Protein AF-A0AAV5U7B1-F1 (afdb_monomer_lite)

Radius of gyration: 26.61 Å; chains: 1; bounding box: 43×53×84 Å

Secondary structure (DSSP, 8-state):
---HHHHHHHHHHHHHHHHHHTT-S--THHHHHHHHHHHHHHTTSS-HHHHHHHHT--HHHHHHHHHHHHHHHH-TTS----S----------PPPHHHHHHHHHHHHHHHHHHHHHTSSSS--------

Structure (mmCIF, N/CA/C/O backbone):
data_AF-A0AAV5U7B1-F1
#
_entry.id   AF-A0AAV5U7B1-F1
#
loop_
_atom_site.group_PDB
_atom_site.id
_atom_site.type_symbol
_atom_site.label_atom_id
_atom_site.label_alt_id
_atom_site.label_comp_id
_atom_site.label_asym_id
_atom_site.label_entity_id
_atom_site.label_seq_id
_atom_site.pdbx_PDB_ins_code
_atom_site.Cartn_x
_atom_site.Cartn_y
_atom_site.Cartn_z
_atom_site.occupancy
_atom_site.B_iso_or_equiv
_atom_site.auth_seq_id
_atom_site.auth_comp_id
_atom_site.auth_asym_id
_atom_site.auth_atom_id
_atom_site.pdbx_PDB_model_num
ATOM 1 N N . PRO A 1 1 ? -12.860 11.004 22.518 1.00 50.75 1 PRO A N 1
ATOM 2 C CA . PRO A 1 1 ? -11.472 10.733 22.967 1.00 50.75 1 PRO A CA 1
ATOM 3 C C . PRO A 1 1 ? -10.913 9.579 22.128 1.00 50.75 1 PRO A C 1
ATOM 5 O O . PRO A 1 1 ? -11.577 8.558 22.019 1.00 50.75 1 PRO A O 1
ATOM 8 N N . VAL A 1 2 ? -9.797 9.794 21.428 1.00 53.78 2 VAL A N 1
ATOM 9 C CA . VAL A 1 2 ? -9.129 8.745 20.639 1.00 53.78 2 VAL A CA 1
ATOM 10 C C . VAL A 1 2 ? -8.119 8.082 21.562 1.00 53.78 2 VAL A C 1
ATOM 12 O O . VAL A 1 2 ? -7.326 8.790 22.183 1.00 53.78 2 VAL A O 1
ATOM 15 N N . ASP A 1 3 ? -8.164 6.759 21.685 1.00 58.12 3 ASP A N 1
ATOM 16 C CA . ASP A 1 3 ? -7.232 6.026 22.531 1.00 58.12 3 ASP A CA 1
ATOM 17 C C . ASP A 1 3 ? -5.771 6.301 22.110 1.00 58.12 3 ASP A C 1
ATOM 19 O O . ASP A 1 3 ? -5.447 6.362 20.915 1.00 58.12 3 ASP A O 1
ATOM 23 N N . PRO A 1 4 ? -4.842 6.479 23.065 1.00 62.44 4 PRO A N 1
ATOM 24 C CA . PRO A 1 4 ? -3.436 6.753 22.756 1.00 62.44 4 PRO A CA 1
ATOM 25 C C . PRO A 1 4 ? -2.788 5.615 21.946 1.00 62.44 4 PRO A C 1
ATOM 27 O O . PRO A 1 4 ? -1.918 5.864 21.109 1.00 62.44 4 PRO A O 1
ATOM 30 N N . LEU A 1 5 ? -3.278 4.382 22.119 1.00 62.00 5 LEU A N 1
ATOM 31 C CA . LEU A 1 5 ? -2.858 3.203 21.359 1.00 62.00 5 LEU A CA 1
ATOM 32 C C . LEU A 1 5 ? -3.237 3.297 19.869 1.00 62.00 5 LEU A C 1
ATOM 34 O O . LEU A 1 5 ? -2.466 2.889 18.998 1.00 62.00 5 LEU A O 1
ATOM 38 N N . ASP A 1 6 ? -4.397 3.877 19.561 1.00 69.44 6 ASP A N 1
ATOM 39 C CA . ASP A 1 6 ? -4.841 4.123 18.188 1.00 69.44 6 ASP A CA 1
ATOM 40 C C . ASP A 1 6 ? -4.019 5.223 17.521 1.00 69.44 6 ASP A C 1
ATOM 42 O O . ASP A 1 6 ? -3.681 5.129 16.341 1.00 69.44 6 ASP A O 1
ATOM 46 N N . THR A 1 7 ? -3.609 6.231 18.288 1.00 75.31 7 THR A N 1
ATOM 47 C CA . THR A 1 7 ? -2.796 7.340 17.773 1.00 75.31 7 THR A CA 1
ATOM 48 C C . THR A 1 7 ? -1.416 6.854 17.317 1.00 75.31 7 THR A C 1
ATOM 50 O O . THR A 1 7 ? -0.964 7.209 16.226 1.00 75.31 7 THR A O 1
ATOM 53 N N . GLN A 1 8 ? -0.778 5.971 18.094 1.00 79.56 8 GLN A N 1
ATOM 54 C CA . GLN A 1 8 ? 0.507 5.371 17.729 1.00 79.56 8 GLN A CA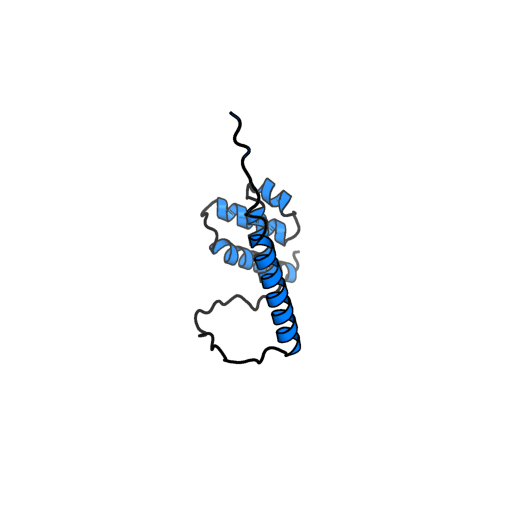 1
ATOM 55 C C . GLN A 1 8 ? 0.386 4.461 16.497 1.00 79.56 8 GLN A C 1
ATOM 57 O O . GLN A 1 8 ? 1.188 4.572 15.571 1.00 79.56 8 GLN A O 1
ATOM 62 N N . LYS A 1 9 ? -0.660 3.624 16.429 1.00 79.25 9 LYS A N 1
ATOM 63 C CA . LYS A 1 9 ? -0.926 2.767 15.259 1.00 79.25 9 LYS A CA 1
ATOM 64 C C . LYS A 1 9 ? -1.162 3.579 13.987 1.00 79.25 9 LYS A C 1
ATOM 66 O O . LYS A 1 9 ? -0.602 3.257 12.940 1.00 79.25 9 LYS A O 1
ATOM 71 N N . ILE A 1 10 ? -1.959 4.646 14.065 1.00 82.19 10 ILE A N 1
ATOM 72 C CA . ILE A 1 10 ? -2.222 5.545 12.931 1.00 82.19 10 ILE A CA 1
ATOM 73 C C . ILE A 1 10 ? -0.920 6.175 12.431 1.00 82.19 10 ILE A C 1
ATOM 75 O O . ILE A 1 10 ? -0.717 6.280 11.218 1.00 82.19 10 ILE A O 1
ATOM 79 N N . GLN A 1 11 ? -0.034 6.566 13.348 1.00 84.69 11 GLN A N 1
ATOM 80 C CA . GLN A 1 11 ? 1.257 7.138 12.992 1.00 84.69 11 GLN A CA 1
ATOM 81 C C . GLN A 1 11 ? 2.155 6.105 12.297 1.00 84.69 11 GLN A C 1
ATOM 83 O O . GLN A 1 11 ? 2.613 6.361 11.185 1.00 84.69 11 GLN A O 1
ATOM 88 N N . SER A 1 12 ? 2.285 4.893 12.848 1.00 85.56 12 SER A N 1
ATOM 89 C CA . SER A 1 12 ? 3.051 3.808 12.215 1.00 85.56 12 SER A CA 1
ATOM 90 C C . SER A 1 12 ? 2.548 3.463 10.810 1.00 85.56 12 SER A C 1
ATOM 92 O O . SER A 1 12 ? 3.350 3.244 9.902 1.00 85.56 12 SER A O 1
ATOM 94 N N . ILE A 1 13 ? 1.227 3.466 10.592 1.00 86.31 13 ILE A N 1
ATOM 95 C CA . ILE A 1 13 ? 0.630 3.262 9.262 1.00 86.31 13 ILE A CA 1
ATOM 96 C C . ILE A 1 13 ? 1.054 4.376 8.297 1.00 86.31 13 ILE A C 1
ATOM 98 O O . ILE A 1 13 ? 1.425 4.094 7.157 1.00 86.31 13 ILE A O 1
ATOM 102 N N . ARG A 1 14 ? 1.019 5.642 8.730 1.00 86.81 14 ARG A N 1
ATOM 103 C CA . ARG A 1 14 ? 1.439 6.778 7.893 1.00 86.81 14 ARG A CA 1
ATOM 104 C C . ARG A 1 14 ? 2.916 6.699 7.524 1.00 86.81 14 ARG A C 1
ATOM 106 O O . ARG A 1 14 ? 3.249 6.914 6.358 1.00 86.81 14 ARG A O 1
ATOM 113 N N . ASP A 1 15 ? 3.772 6.355 8.477 1.00 87.81 15 ASP A N 1
ATOM 114 C CA . ASP A 1 15 ? 5.210 6.215 8.246 1.00 87.81 15 ASP A CA 1
ATOM 115 C C . ASP A 1 15 ? 5.521 5.055 7.291 1.00 87.81 15 ASP A C 1
ATOM 117 O O . ASP A 1 15 ? 6.266 5.232 6.323 1.00 87.81 15 ASP A O 1
ATOM 121 N N . ALA A 1 16 ? 4.858 3.908 7.464 1.00 86.88 16 ALA A N 1
ATOM 122 C CA . ALA A 1 16 ? 4.968 2.770 6.552 1.00 86.88 16 ALA A CA 1
ATOM 123 C C . ALA A 1 16 ? 4.562 3.142 5.115 1.00 86.88 16 ALA A C 1
ATOM 125 O O . ALA A 1 16 ? 5.268 2.843 4.149 1.00 86.88 16 ALA A O 1
ATOM 126 N N . ILE A 1 17 ? 3.434 3.840 4.959 1.00 89.12 17 ILE A N 1
ATOM 127 C CA . ILE A 1 17 ? 2.947 4.292 3.651 1.00 89.12 17 ILE A CA 1
ATOM 128 C C . ILE A 1 17 ? 3.930 5.279 3.018 1.00 89.12 17 ILE A C 1
ATOM 130 O O . ILE A 1 17 ? 4.240 5.153 1.831 1.00 89.12 17 ILE A O 1
ATOM 134 N N . ASN A 1 18 ? 4.445 6.246 3.780 1.00 88.44 18 ASN A N 1
ATOM 135 C CA . ASN A 1 18 ? 5.430 7.205 3.280 1.00 88.44 18 ASN A CA 1
ATOM 136 C C . ASN A 1 18 ? 6.704 6.506 2.798 1.00 88.44 18 ASN A C 1
ATOM 138 O O . ASN A 1 18 ? 7.141 6.767 1.678 1.00 88.44 18 ASN A O 1
ATOM 142 N N . SER A 1 19 ? 7.241 5.574 3.586 1.00 85.62 19 SER A N 1
ATOM 143 C CA . SER A 1 19 ? 8.447 4.816 3.238 1.00 85.62 19 SER A CA 1
ATOM 144 C C . SER A 1 19 ? 8.276 4.014 1.942 1.00 85.62 19 SER A C 1
ATOM 146 O O . SER A 1 19 ? 9.111 4.064 1.041 1.00 85.62 19 SER A O 1
ATOM 148 N N . ILE A 1 20 ? 7.140 3.335 1.770 1.00 85.44 20 ILE A N 1
ATOM 149 C CA . ILE A 1 20 ? 6.919 2.457 0.609 1.00 85.44 20 ILE A CA 1
ATOM 150 C C . ILE A 1 20 ? 6.563 3.262 -0.650 1.00 85.44 20 ILE A C 1
ATOM 152 O O . ILE A 1 20 ? 6.951 2.896 -1.763 1.00 85.44 20 ILE A O 1
ATOM 156 N N . THR A 1 21 ? 5.856 4.383 -0.499 1.00 85.31 21 THR A N 1
ATOM 157 C CA . THR A 1 21 ? 5.477 5.239 -1.636 1.00 85.31 21 THR A CA 1
ATOM 158 C C . THR A 1 21 ? 6.611 6.134 -2.140 1.00 85.31 21 THR A C 1
ATOM 160 O O . THR A 1 21 ? 6.500 6.653 -3.251 1.00 85.31 21 THR A O 1
ATOM 163 N N . MET A 1 22 ? 7.724 6.263 -1.404 1.00 81.00 22 MET A N 1
ATOM 164 C CA . MET A 1 22 ? 8.950 6.926 -1.882 1.00 81.00 22 MET A CA 1
ATOM 165 C C . MET A 1 22 ? 9.495 6.285 -3.164 1.00 81.00 22 MET A C 1
ATOM 167 O O . MET A 1 22 ? 9.942 6.987 -4.063 1.00 81.00 22 MET A O 1
ATOM 171 N N . SER A 1 23 ? 9.385 4.960 -3.300 1.00 75.19 23 SER A N 1
ATOM 172 C CA . SER A 1 23 ? 9.834 4.228 -4.494 1.00 75.19 23 SER A CA 1
ATOM 173 C C . SER A 1 23 ? 8.824 4.245 -5.652 1.00 75.19 23 SER A C 1
ATOM 175 O O . SER A 1 23 ? 8.986 3.502 -6.620 1.00 75.19 23 SER A O 1
ATOM 177 N N . TYR A 1 24 ? 7.731 5.009 -5.554 1.00 79.00 24 TYR A N 1
ATOM 178 C CA . TYR A 1 24 ? 6.726 5.067 -6.613 1.00 79.00 24 TYR A CA 1
ATOM 179 C C . TYR A 1 24 ? 7.172 6.000 -7.742 1.00 79.00 24 TYR A C 1
ATOM 181 O O . TYR A 1 24 ? 7.488 7.167 -7.504 1.00 79.00 24 TYR A O 1
ATOM 189 N N . LYS A 1 25 ? 7.134 5.481 -8.977 1.00 76.94 25 LYS A N 1
ATOM 190 C CA . LYS A 1 25 ? 7.598 6.156 -10.203 1.00 76.94 25 LYS A CA 1
ATOM 191 C C . LYS A 1 25 ? 6.874 7.476 -10.496 1.00 76.94 25 LYS A C 1
ATOM 193 O O . LYS A 1 25 ? 7.417 8.324 -11.191 1.00 76.94 25 LYS A O 1
ATOM 198 N N . HIS A 1 26 ? 5.645 7.644 -10.008 1.00 76.56 26 HIS A N 1
ATOM 199 C CA . HIS A 1 26 ? 4.881 8.872 -10.212 1.00 76.56 26 HIS A CA 1
ATOM 200 C C . HIS A 1 26 ? 5.021 9.813 -9.016 1.00 76.56 26 HIS A C 1
ATOM 202 O O . HIS A 1 26 ? 4.932 9.384 -7.863 1.00 76.56 26 HIS A O 1
ATOM 208 N N . GLU A 1 27 ? 5.192 11.100 -9.307 1.00 80.12 27 GLU A N 1
ATOM 209 C CA . GLU A 1 27 ? 5.338 12.167 -8.318 1.00 80.12 27 GLU A CA 1
ATOM 210 C C . GLU A 1 27 ? 4.067 13.023 -8.202 1.00 80.12 27 GLU A C 1
ATOM 212 O O . GLU A 1 27 ? 3.122 12.895 -8.989 1.00 80.12 27 GLU A O 1
ATOM 217 N N . GLY A 1 28 ? 4.013 13.867 -7.170 1.00 83.56 28 GLY A N 1
ATOM 218 C CA . GLY A 1 28 ? 2.910 14.801 -6.940 1.00 83.56 28 GLY A CA 1
ATOM 219 C C . GLY A 1 28 ? 1.573 14.115 -6.639 1.00 83.56 28 GLY A C 1
ATOM 220 O O . GLY A 1 28 ? 1.477 13.246 -5.769 1.00 83.56 28 GLY A O 1
ATOM 221 N N . GLN A 1 29 ? 0.522 14.510 -7.366 1.00 85.31 29 GLN A N 1
ATOM 222 C CA . GLN A 1 29 ? -0.862 14.116 -7.066 1.00 85.31 29 GLN A CA 1
ATOM 223 C C . GLN A 1 29 ? -1.110 12.604 -7.153 1.00 85.31 29 GLN A C 1
ATOM 225 O O . GLN A 1 29 ? -1.856 12.061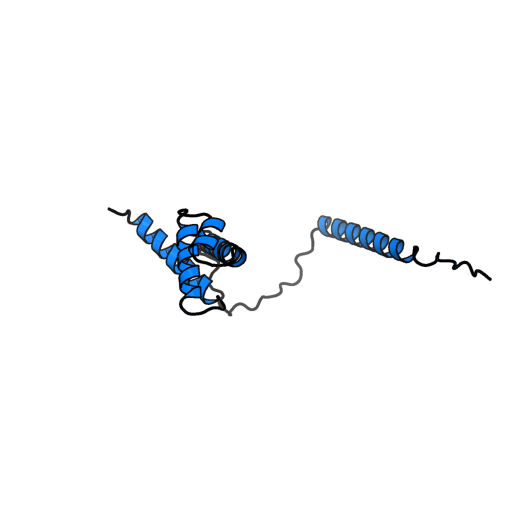 -6.342 1.00 85.31 29 GLN A O 1
ATOM 230 N N . LYS A 1 30 ? -0.460 11.896 -8.087 1.00 85.75 30 LYS A N 1
ATOM 231 C CA . LYS A 1 30 ? -0.630 10.438 -8.232 1.00 85.75 30 LYS A CA 1
ATOM 232 C C . LYS A 1 30 ? -0.038 9.669 -7.050 1.00 85.75 30 LYS A C 1
ATOM 234 O O . LYS A 1 30 ? -0.603 8.662 -6.625 1.00 85.75 30 LYS A O 1
ATOM 239 N N . ARG A 1 31 ? 1.084 10.146 -6.495 1.00 86.94 31 ARG A N 1
ATOM 240 C CA . ARG A 1 31 ? 1.678 9.577 -5.275 1.00 86.94 31 ARG A CA 1
ATOM 241 C C . ARG A 1 31 ? 0.763 9.813 -4.081 1.00 86.94 31 ARG A C 1
ATOM 243 O O . ARG A 1 31 ? 0.523 8.897 -3.305 1.00 86.94 31 ARG A O 1
ATOM 250 N N . GLU A 1 32 ? 0.211 11.016 -3.973 1.00 88.75 32 GLU A N 1
ATOM 251 C CA . GLU A 1 32 ? -0.710 11.384 -2.898 1.00 88.75 32 GLU A CA 1
ATOM 252 C C . GLU A 1 32 ? -2.013 10.565 -2.937 1.00 88.75 32 GLU A C 1
ATOM 254 O O . GLU A 1 32 ? -2.472 10.062 -1.912 1.00 88.75 32 GLU A O 1
ATOM 259 N N . GLN A 1 33 ? -2.575 10.334 -4.127 1.00 90.38 33 GLN A N 1
ATOM 260 C CA . GLN A 1 33 ? -3.733 9.452 -4.316 1.00 90.38 33 GLN A CA 1
ATOM 261 C C . GLN A 1 33 ? -3.434 8.009 -3.891 1.00 90.38 33 GLN A C 1
ATOM 263 O O . GLN A 1 33 ? -4.246 7.397 -3.197 1.00 90.38 33 GLN A O 1
ATOM 268 N N . LEU A 1 34 ? -2.250 7.486 -4.230 1.00 89.06 34 LEU A N 1
ATOM 269 C CA . LEU A 1 34 ? -1.809 6.167 -3.775 1.00 89.06 34 LEU A CA 1
ATOM 270 C C . LEU A 1 34 ? -1.680 6.114 -2.245 1.00 89.06 34 LEU A C 1
ATOM 272 O O . LEU A 1 34 ? -2.178 5.171 -1.635 1.00 89.06 34 LEU A O 1
ATOM 276 N N . LYS A 1 35 ? -1.088 7.132 -1.603 1.00 91.31 35 LYS A N 1
ATOM 277 C CA . LYS A 1 35 ? -0.998 7.201 -0.133 1.00 91.31 35 LYS A CA 1
ATOM 278 C C . LYS A 1 35 ? -2.377 7.147 0.523 1.00 91.31 35 LYS A C 1
ATOM 280 O O . LYS A 1 35 ? -2.578 6.391 1.470 1.00 91.31 35 LYS A O 1
ATOM 285 N N . ARG A 1 36 ? -3.344 7.905 -0.003 1.00 90.00 36 ARG A N 1
ATOM 286 C CA . ARG A 1 36 ? -4.728 7.923 0.501 1.00 90.00 36 ARG A CA 1
ATOM 287 C C . ARG A 1 36 ? -5.440 6.586 0.291 1.00 90.00 36 ARG A C 1
ATOM 289 O O . ARG A 1 36 ? -6.134 6.129 1.199 1.00 90.00 36 ARG A O 1
ATOM 296 N N . ALA A 1 37 ? -5.227 5.943 -0.857 1.00 91.25 37 ALA A N 1
ATOM 297 C CA . ALA A 1 37 ? -5.750 4.611 -1.148 1.00 91.25 37 ALA A CA 1
ATOM 298 C C . ALA A 1 37 ? -5.205 3.558 -0.173 1.00 91.25 37 ALA A C 1
ATOM 300 O O . ALA A 1 37 ? -5.975 2.794 0.406 1.00 91.25 37 ALA A O 1
ATOM 301 N N . LEU A 1 38 ? -3.889 3.562 0.057 1.00 90.00 38 LEU A N 1
ATOM 302 C CA . LEU A 1 38 ? -3.223 2.649 0.987 1.00 90.00 38 LEU A CA 1
ATOM 303 C C . LEU A 1 38 ? -3.657 2.891 2.428 1.00 90.00 38 LEU A C 1
ATOM 305 O O . LEU A 1 38 ? -3.944 1.937 3.139 1.00 90.00 38 LEU A O 1
ATOM 309 N N . TYR A 1 39 ? -3.780 4.153 2.843 1.00 90.44 39 TYR A N 1
ATOM 310 C CA . TYR A 1 39 ? -4.255 4.495 4.180 1.00 90.44 39 TYR A CA 1
ATOM 311 C C . TYR A 1 39 ? -5.647 3.922 4.425 1.00 90.44 39 TYR A C 1
ATOM 313 O O . TYR A 1 39 ? -5.867 3.243 5.422 1.00 90.44 39 TYR A O 1
ATOM 321 N N . ALA A 1 40 ? -6.568 4.135 3.483 1.00 86.69 40 ALA A N 1
ATOM 322 C CA . ALA A 1 40 ? -7.937 3.656 3.592 1.00 86.69 40 ALA A CA 1
ATOM 323 C C . ALA A 1 40 ? -8.053 2.119 3.545 1.00 86.69 40 ALA A C 1
ATOM 325 O O . ALA A 1 40 ? -8.941 1.556 4.188 1.00 86.69 40 ALA A O 1
ATOM 326 N N . PHE A 1 41 ? -7.143 1.455 2.831 1.00 88.62 41 PHE A N 1
ATOM 327 C CA . PHE A 1 41 ? -7.008 0.001 2.828 1.00 88.62 41 PHE A CA 1
ATOM 328 C C . PHE A 1 41 ? -6.459 -0.540 4.158 1.00 88.62 41 PHE A C 1
ATOM 330 O O . PHE A 1 41 ? -7.047 -1.449 4.738 1.00 88.62 41 PHE A O 1
ATOM 337 N N . CYS A 1 42 ? -5.375 0.038 4.682 1.00 85.12 42 CYS A N 1
ATOM 338 C CA . CYS A 1 42 ? -4.715 -0.425 5.907 1.00 85.12 42 CYS A CA 1
ATOM 339 C C . CYS A 1 42 ? -5.583 -0.264 7.159 1.00 85.12 42 CYS A C 1
ATOM 341 O O . CYS A 1 42 ? -5.543 -1.119 8.036 1.00 85.12 42 CYS A O 1
ATOM 343 N N . ILE A 1 43 ? -6.404 0.786 7.225 1.00 84.62 43 ILE A N 1
ATOM 344 C CA . ILE A 1 43 ? -7.381 0.972 8.311 1.00 84.62 43 ILE A CA 1
ATOM 345 C C . ILE A 1 43 ? -8.668 0.150 8.112 1.00 84.62 43 ILE A C 1
ATOM 347 O O . ILE A 1 43 ? -9.619 0.314 8.868 1.00 84.62 43 ILE A O 1
ATOM 351 N N . GLY A 1 44 ? -8.749 -0.672 7.059 1.00 84.06 44 GLY A N 1
ATOM 352 C CA . GLY A 1 44 ? -9.898 -1.536 6.782 1.00 84.06 44 GLY A CA 1
ATOM 353 C C . GLY A 1 44 ? -11.167 -0.814 6.316 1.00 84.06 44 GLY A C 1
ATOM 354 O O . GLY A 1 44 ? -12.211 -1.448 6.202 1.00 84.06 44 GLY A O 1
ATOM 355 N N . LYS A 1 45 ? -11.111 0.492 6.010 1.00 84.00 45 LYS A N 1
ATOM 356 C CA . LYS A 1 45 ? -12.285 1.256 5.539 1.00 84.00 45 LYS A CA 1
ATOM 357 C C . LYS A 1 45 ? -12.730 0.862 4.132 1.00 84.00 45 LYS A C 1
ATOM 359 O O . LYS A 1 45 ? -13.876 1.111 3.770 1.00 84.00 45 LYS A O 1
ATOM 364 N N . MET A 1 46 ? -11.827 0.328 3.314 1.00 87.69 46 MET A N 1
ATOM 365 C CA . MET A 1 46 ? -12.132 -0.102 1.951 1.00 87.69 46 MET A CA 1
ATOM 366 C C . MET A 1 46 ? -11.214 -1.231 1.493 1.00 87.69 46 MET A C 1
ATOM 368 O O . MET A 1 46 ? -10.052 -1.320 1.878 1.00 87.69 46 MET A O 1
ATOM 372 N N . AS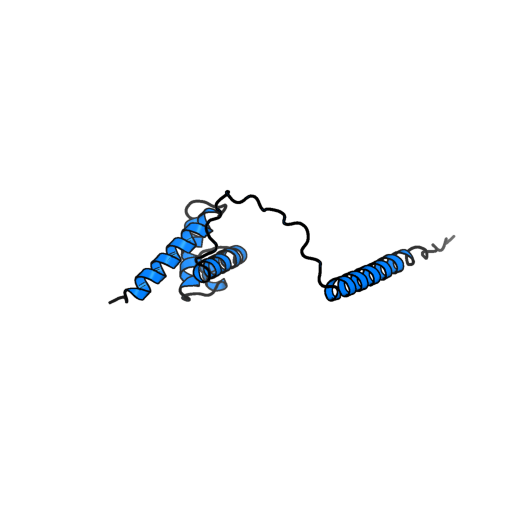N A 1 47 ? -11.745 -2.089 0.634 1.00 90.19 47 ASN A N 1
ATOM 373 C CA . ASN A 1 47 ? -11.017 -3.148 -0.054 1.00 90.19 47 ASN A CA 1
ATOM 374 C C . ASN A 1 47 ? -10.241 -2.595 -1.268 1.00 90.19 47 ASN A C 1
ATOM 376 O O . ASN A 1 47 ? -10.506 -1.492 -1.747 1.00 90.19 47 ASN A O 1
ATOM 380 N N . ILE A 1 48 ? -9.267 -3.369 -1.764 1.00 88.94 48 ILE A N 1
ATOM 381 C CA . ILE A 1 48 ? -8.340 -2.965 -2.844 1.00 88.94 48 ILE A CA 1
ATOM 382 C C . ILE A 1 48 ? -9.101 -2.448 -4.072 1.00 88.94 48 ILE A C 1
ATOM 384 O O . ILE A 1 48 ? -8.754 -1.396 -4.606 1.00 88.94 48 ILE A O 1
ATOM 388 N N . TYR A 1 49 ? -10.169 -3.146 -4.463 1.00 90.56 49 TYR A N 1
ATOM 389 C CA . TYR A 1 49 ? -11.014 -2.770 -5.594 1.00 90.56 49 TYR A CA 1
ATOM 390 C C . TYR A 1 49 ? -11.686 -1.408 -5.395 1.00 90.56 49 TYR A C 1
ATOM 392 O O . TYR A 1 49 ? -11.573 -0.521 -6.244 1.00 90.56 49 TYR A O 1
ATOM 400 N N . ALA A 1 50 ? -12.331 -1.191 -4.244 1.00 89.69 50 ALA A N 1
ATOM 401 C CA . ALA A 1 50 ? -12.974 0.085 -3.946 1.00 89.69 50 ALA A CA 1
ATOM 402 C C . ALA A 1 50 ? -11.954 1.230 -3.848 1.00 89.69 50 ALA A C 1
ATOM 404 O O . ALA A 1 50 ? -12.215 2.324 -4.347 1.00 89.69 50 ALA A O 1
ATOM 405 N N . ALA A 1 51 ? -10.773 0.980 -3.273 1.00 89.25 51 ALA A N 1
ATOM 406 C CA . ALA A 1 51 ? -9.688 1.957 -3.214 1.00 89.25 51 ALA A CA 1
ATOM 407 C C . ALA A 1 51 ? -9.163 2.312 -4.616 1.00 89.25 51 ALA A C 1
ATOM 409 O O . ALA A 1 51 ? -9.013 3.488 -4.944 1.00 89.25 51 ALA A O 1
ATOM 410 N N . SER A 1 52 ? -8.951 1.310 -5.470 1.00 90.81 52 SER A N 1
ATOM 411 C CA . SER A 1 52 ? -8.535 1.499 -6.862 1.00 90.81 52 SER A CA 1
ATOM 412 C C . SER A 1 52 ? -9.515 2.385 -7.633 1.00 90.81 52 SER A C 1
ATOM 414 O O . SER A 1 52 ? -9.104 3.371 -8.248 1.00 90.81 52 SER A O 1
ATOM 416 N N . LYS A 1 53 ? -10.818 2.091 -7.542 1.00 92.69 53 LYS A N 1
ATOM 417 C CA . LYS A 1 53 ? -11.866 2.868 -8.219 1.00 92.69 53 LYS A CA 1
ATOM 418 C C . LYS A 1 53 ? -11.998 4.282 -7.662 1.00 92.69 53 LYS A C 1
ATOM 420 O O . LYS A 1 53 ? -12.090 5.22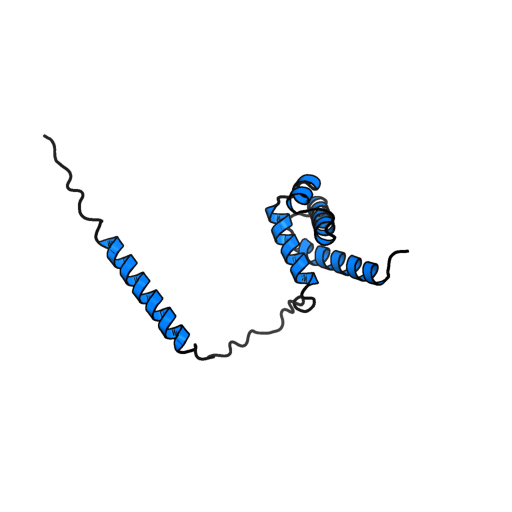9 -8.435 1.00 92.69 53 LYS A O 1
ATOM 425 N N . LYS A 1 54 ? -11.965 4.437 -6.337 1.00 91.06 54 LYS A N 1
ATOM 426 C CA . LYS A 1 54 ? -12.152 5.733 -5.672 1.00 91.06 54 LYS A CA 1
ATOM 427 C C . LYS A 1 54 ? -11.002 6.706 -5.917 1.00 91.06 54 LYS A C 1
ATOM 429 O O . LYS A 1 54 ? -11.240 7.901 -6.050 1.00 91.06 54 LYS A O 1
ATOM 434 N N . PHE A 1 55 ? -9.770 6.205 -5.961 1.00 89.00 55 PHE A N 1
ATOM 435 C CA . PHE A 1 55 ? -8.573 7.037 -6.111 1.00 89.00 55 PHE A CA 1
ATOM 436 C C . PHE A 1 55 ? -7.984 7.019 -7.524 1.00 89.00 55 PHE A C 1
ATOM 438 O O . PHE A 1 55 ? -6.952 7.642 -7.742 1.00 89.00 55 PHE A O 1
ATOM 445 N N . ASN A 1 56 ? -8.636 6.342 -8.477 1.00 89.94 56 ASN A N 1
ATOM 446 C CA . ASN A 1 56 ? -8.177 6.207 -9.863 1.00 89.94 56 ASN A CA 1
ATOM 447 C C . ASN A 1 56 ? -6.734 5.663 -9.963 1.00 89.94 56 ASN A C 1
ATOM 449 O O . ASN A 1 56 ? -5.903 6.135 -10.734 1.00 89.94 56 ASN A O 1
ATOM 453 N N . ILE A 1 57 ? -6.423 4.659 -9.140 1.00 89.31 57 ILE A N 1
ATOM 454 C CA . ILE A 1 57 ? -5.119 3.986 -9.121 1.00 89.31 57 ILE A CA 1
ATOM 455 C C . ILE A 1 57 ? -5.317 2.558 -9.632 1.00 89.31 57 ILE A C 1
ATOM 457 O O . ILE A 1 57 ? -6.276 1.913 -9.212 1.00 89.31 57 ILE A O 1
ATOM 461 N N . PRO A 1 58 ? -4.434 2.012 -10.484 1.00 89.38 58 PRO A N 1
ATOM 462 C CA . PRO A 1 58 ? -4.542 0.623 -10.918 1.00 89.38 58 PRO A CA 1
ATOM 463 C C . PRO A 1 58 ? -4.503 -0.347 -9.729 1.00 89.38 58 PRO A C 1
ATOM 465 O O . PRO A 1 58 ? -3.649 -0.230 -8.846 1.00 89.38 58 PRO A O 1
ATOM 468 N N . GLU A 1 59 ? -5.400 -1.338 -9.720 1.00 89.31 59 GLU A N 1
ATOM 469 C CA . GLU A 1 59 ? -5.472 -2.350 -8.654 1.00 89.31 59 GLU A CA 1
ATOM 470 C C . GLU A 1 59 ? -4.140 -3.060 -8.419 1.00 89.31 59 GLU A C 1
ATOM 472 O O . GLU A 1 59 ? -3.798 -3.353 -7.276 1.00 89.31 59 GLU A O 1
ATOM 477 N N . SER A 1 60 ? -3.370 -3.313 -9.479 1.00 89.75 60 SER A N 1
ATOM 478 C CA . SER A 1 60 ? -2.053 -3.947 -9.387 1.00 89.75 60 SER A CA 1
ATOM 479 C C . SER A 1 60 ? -1.083 -3.141 -8.522 1.00 89.75 60 SER A C 1
ATOM 481 O O . SER A 1 60 ? -0.340 -3.724 -7.727 1.00 89.75 60 SER A O 1
ATOM 483 N N . ALA A 1 61 ? -1.134 -1.808 -8.610 1.00 86.75 61 ALA A N 1
ATOM 484 C CA . ALA A 1 61 ? -0.359 -0.925 -7.753 1.00 86.75 61 ALA A CA 1
ATOM 485 C C . ALA A 1 61 ? -0.898 -0.977 -6.320 1.00 86.75 61 ALA A C 1
ATOM 487 O O . ALA A 1 61 ? -0.142 -1.277 -5.400 1.00 86.75 61 ALA A O 1
ATOM 488 N N . VAL A 1 62 ? -2.203 -0.783 -6.111 1.00 88.31 62 VAL A N 1
ATOM 489 C CA . VAL A 1 62 ? -2.785 -0.807 -4.754 1.00 88.31 62 VAL A CA 1
ATOM 490 C C . VAL A 1 62 ? -2.503 -2.138 -4.048 1.00 88.31 62 VAL A C 1
ATOM 492 O O . VAL A 1 62 ? -2.111 -2.138 -2.885 1.00 88.31 62 VAL A O 1
ATOM 495 N N . ARG A 1 63 ? -2.615 -3.269 -4.753 1.00 88.88 63 ARG A N 1
ATOM 496 C CA . ARG A 1 63 ? -2.301 -4.604 -4.229 1.00 88.88 63 ARG A CA 1
ATOM 497 C C . ARG A 1 63 ? -0.819 -4.737 -3.877 1.00 88.88 63 ARG A C 1
ATOM 499 O O . ARG A 1 63 ? -0.502 -5.115 -2.755 1.00 88.88 63 ARG A O 1
ATOM 506 N N . SER A 1 64 ? 0.081 -4.402 -4.802 1.00 89.31 64 SER A N 1
ATOM 507 C CA . SER A 1 64 ? 1.531 -4.534 -4.587 1.00 89.31 64 SER A CA 1
ATOM 508 C C . SER A 1 64 ? 2.026 -3.664 -3.432 1.00 89.31 64 SER A C 1
ATOM 510 O O . SER A 1 64 ? 2.743 -4.138 -2.552 1.00 89.31 64 SER A O 1
ATOM 512 N N . TYR A 1 65 ? 1.625 -2.393 -3.412 1.00 88.62 65 TYR A N 1
ATOM 513 C CA . TYR A 1 65 ? 2.024 -1.461 -2.362 1.00 88.62 65 TYR A CA 1
ATOM 514 C C . TYR A 1 65 ? 1.313 -1.774 -1.036 1.00 88.62 65 TYR A C 1
ATOM 516 O O . TYR A 1 65 ? 1.955 -1.735 0.007 1.00 88.62 65 TYR A O 1
ATOM 524 N N . GLY A 1 66 ? 0.040 -2.180 -1.065 1.00 87.81 66 GLY A N 1
ATOM 525 C CA . GLY A 1 66 ? -0.741 -2.526 0.127 1.00 87.81 66 GLY A CA 1
ATOM 526 C C . GLY A 1 66 ? -0.226 -3.759 0.860 1.00 87.81 66 GLY A C 1
ATOM 527 O O . GLY A 1 66 ? -0.119 -3.733 2.084 1.00 87.81 66 GLY A O 1
ATOM 528 N N . ILE A 1 67 ? 0.162 -4.812 0.132 1.00 87.06 67 ILE A N 1
ATOM 529 C CA . ILE A 1 67 ? 0.793 -5.999 0.729 1.00 87.06 67 ILE A CA 1
ATOM 530 C C . ILE A 1 67 ? 2.116 -5.611 1.396 1.00 87.06 67 ILE A C 1
ATOM 532 O O . ILE A 1 67 ? 2.346 -5.973 2.545 1.00 87.06 67 ILE A O 1
ATOM 536 N N . ARG A 1 68 ? 2.957 -4.811 0.724 1.00 85.06 68 ARG A N 1
ATOM 537 C CA . ARG A 1 68 ? 4.219 -4.325 1.306 1.00 85.06 68 ARG A CA 1
ATOM 538 C C . ARG A 1 68 ? 3.987 -3.494 2.566 1.00 85.06 68 ARG A C 1
ATOM 540 O O . ARG A 1 68 ? 4.738 -3.645 3.521 1.00 85.06 68 ARG A O 1
ATOM 547 N N . THR A 1 69 ? 2.955 -2.650 2.590 1.00 86.12 69 THR A N 1
ATOM 548 C CA . THR A 1 69 ? 2.608 -1.859 3.779 1.00 86.12 69 THR A CA 1
ATOM 549 C C . THR A 1 69 ? 2.162 -2.747 4.927 1.00 86.12 69 THR A C 1
ATOM 551 O O . THR A 1 69 ? 2.572 -2.514 6.058 1.00 86.12 69 THR A O 1
ATOM 554 N N . ARG A 1 70 ? 1.387 -3.798 4.651 1.00 84.38 70 ARG A N 1
ATOM 555 C CA . ARG A 1 70 ? 0.966 -4.756 5.677 1.00 84.38 70 ARG A CA 1
ATOM 556 C C . ARG A 1 70 ? 2.153 -5.514 6.269 1.00 84.38 70 ARG A C 1
ATOM 558 O O . ARG A 1 70 ? 2.313 -5.517 7.481 1.00 84.38 70 ARG A O 1
ATOM 565 N N . LEU A 1 71 ? 3.035 -6.024 5.409 1.00 83.62 71 LEU A N 1
ATOM 566 C CA . LEU A 1 71 ? 4.259 -6.711 5.826 1.00 83.62 71 LEU A CA 1
ATOM 567 C C . LEU A 1 71 ? 5.184 -5.801 6.645 1.00 83.62 71 LEU A C 1
ATOM 569 O O . LEU A 1 71 ? 5.767 -6.246 7.624 1.00 83.62 71 LEU A O 1
ATOM 573 N N . TYR A 1 72 ? 5.288 -4.518 6.286 1.00 83.06 72 TYR A N 1
ATOM 574 C CA . TYR A 1 72 ? 6.068 -3.542 7.054 1.00 83.06 72 TYR A CA 1
ATOM 575 C C . TYR A 1 72 ? 5.511 -3.335 8.471 1.00 83.06 72 TYR A C 1
ATOM 577 O O . TYR A 1 72 ? 6.271 -3.170 9.419 1.00 83.06 72 TYR A O 1
ATOM 585 N N . LEU A 1 73 ? 4.185 -3.354 8.624 1.00 81.00 73 LEU A N 1
ATOM 586 C CA . LEU A 1 73 ? 3.522 -3.216 9.924 1.00 81.00 73 LEU A CA 1
ATOM 587 C C . LEU A 1 73 ? 3.591 -4.503 10.760 1.00 81.00 73 LEU A C 1
ATOM 589 O O . LEU A 1 73 ? 3.653 -4.426 11.982 1.00 81.00 73 LEU A O 1
ATOM 593 N N . GLU A 1 74 ? 3.588 -5.671 10.114 1.00 79.31 74 GLU A N 1
ATOM 594 C CA . GLU A 1 74 ? 3.703 -6.988 10.760 1.00 79.31 74 GLU A CA 1
ATOM 595 C C . GLU A 1 74 ? 5.152 -7.343 11.132 1.00 79.31 74 GLU A C 1
ATOM 597 O O . GLU A 1 74 ? 5.385 -8.157 12.021 1.00 79.31 74 GLU A O 1
ATOM 602 N N . SER A 1 75 ? 6.140 -6.745 10.463 1.00 63.47 75 SER A N 1
ATOM 603 C CA . SER A 1 75 ? 7.567 -6.996 10.681 1.00 63.47 75 SER A CA 1
ATOM 604 C C . SER A 1 75 ? 8.345 -5.679 10.798 1.00 63.47 75 SER A C 1
ATOM 606 O O . SER A 1 75 ? 9.035 -5.287 9.852 1.00 63.47 75 SER A O 1
ATOM 608 N N . PRO A 1 76 ? 8.306 -5.001 11.962 1.00 53.72 76 PRO A N 1
ATOM 609 C CA . PRO A 1 76 ? 9.067 -3.767 12.185 1.00 53.72 76 PRO A CA 1
ATOM 610 C C . PRO A 1 76 ? 10.596 -3.961 12.099 1.00 53.72 76 PRO A C 1
ATOM 612 O O . PRO A 1 76 ? 11.339 -2.983 12.074 1.00 53.72 76 PRO A O 1
ATOM 615 N N . THR A 1 77 ? 11.083 -5.205 12.026 1.00 49.56 77 THR A N 1
ATOM 616 C CA . THR A 1 77 ? 12.509 -5.561 12.084 1.00 49.56 77 THR A CA 1
ATOM 617 C C . THR A 1 77 ? 13.200 -5.711 10.723 1.00 49.56 77 THR A C 1
ATOM 619 O O . THR A 1 77 ? 14.392 -5.996 10.688 1.00 49.56 77 THR A O 1
ATOM 622 N N . VAL A 1 78 ? 12.513 -5.525 9.588 1.00 46.78 78 VAL A N 1
ATOM 623 C CA . VAL A 1 78 ? 13.119 -5.758 8.257 1.00 46.78 78 VAL A CA 1
ATOM 624 C C . VAL A 1 78 ? 12.985 -4.521 7.369 1.00 46.78 78 VAL A C 1
ATOM 626 O O . VAL A 1 78 ? 12.292 -4.511 6.355 1.00 46.78 78 VAL A O 1
ATOM 629 N N . GLY A 1 79 ? 13.628 -3.432 7.795 1.00 44.56 79 GLY A N 1
ATOM 630 C CA . GLY A 1 79 ? 13.496 -2.126 7.146 1.00 44.56 79 GLY A CA 1
ATOM 631 C C . GLY A 1 79 ? 14.739 -1.245 7.109 1.00 44.56 79 GLY A C 1
ATOM 632 O O . GLY A 1 79 ? 14.720 -0.257 6.386 1.00 44.56 79 GLY A O 1
ATOM 633 N N . THR A 1 80 ? 15.838 -1.587 7.782 1.00 41.22 80 THR A N 1
ATOM 634 C CA . THR A 1 80 ? 17.160 -1.060 7.426 1.00 41.22 80 THR A CA 1
ATOM 635 C C . THR A 1 80 ? 17.765 -1.986 6.383 1.00 41.22 80 THR A C 1
ATOM 637 O O . THR A 1 80 ? 18.450 -2.960 6.683 1.00 41.22 80 THR A O 1
ATOM 640 N N . ARG A 1 81 ? 17.564 -1.640 5.110 1.00 45.62 81 ARG A N 1
ATOM 641 C CA . ARG A 1 81 ? 18.619 -1.863 4.119 1.00 45.62 81 ARG A CA 1
ATOM 642 C C . ARG A 1 81 ? 19.780 -0.934 4.485 1.00 45.62 81 ARG A C 1
ATOM 644 O O . ARG A 1 81 ? 19.975 0.092 3.845 1.00 45.62 81 ARG A O 1
ATOM 651 N N . SER A 1 82 ? 20.506 -1.266 5.550 1.00 41.41 82 SER A N 1
ATOM 652 C CA . SER A 1 82 ? 21.881 -0.809 5.681 1.00 41.41 82 SER A CA 1
ATOM 653 C C . SER A 1 82 ? 22.651 -1.506 4.572 1.00 41.41 82 SER A C 1
ATOM 655 O O . SER A 1 82 ? 22.726 -2.734 4.535 1.00 41.41 82 SER A O 1
ATOM 657 N N . SER A 1 83 ? 23.185 -0.717 3.650 1.00 49.09 83 SER A N 1
ATOM 658 C CA . SER A 1 83 ? 24.159 -1.127 2.638 1.00 49.09 83 SER A CA 1
ATOM 659 C C . SER A 1 83 ? 25.512 -1.532 3.253 1.00 49.09 83 SER A C 1
ATOM 661 O O . SER A 1 83 ? 26.547 -1.212 2.688 1.00 49.09 83 SER A O 1
ATOM 663 N N . ASP A 1 84 ? 25.524 -2.211 4.402 1.00 44.38 84 ASP A N 1
ATOM 664 C CA . ASP A 1 84 ? 26.743 -2.536 5.149 1.00 44.38 84 ASP A CA 1
ATOM 665 C C . ASP A 1 84 ? 26.616 -3.902 5.839 1.00 44.38 84 ASP A C 1
ATOM 667 O O . ASP A 1 84 ? 26.555 -4.043 7.054 1.00 44.38 84 ASP A O 1
ATOM 671 N N . ASN A 1 85 ? 26.465 -4.939 5.023 1.00 42.88 85 ASN A N 1
ATOM 672 C CA . ASN A 1 85 ? 26.863 -6.287 5.395 1.00 42.88 85 ASN A CA 1
ATOM 673 C C . ASN A 1 85 ? 27.270 -6.976 4.092 1.00 42.88 85 ASN A C 1
ATOM 675 O O . ASN A 1 85 ? 26.386 -7.304 3.291 1.00 42.88 85 ASN A O 1
ATOM 679 N N . PRO A 1 86 ? 28.574 -7.170 3.811 1.00 47.28 86 PRO A N 1
ATOM 680 C CA . PRO A 1 86 ? 28.947 -8.088 2.753 1.00 47.28 86 PRO A CA 1
ATOM 681 C C . PRO A 1 86 ? 28.316 -9.428 3.126 1.00 47.28 86 PRO A C 1
ATOM 683 O O . PRO A 1 86 ? 28.576 -9.958 4.206 1.00 47.28 86 PRO A O 1
ATOM 686 N N . MET A 1 87 ? 27.438 -9.949 2.266 1.00 42.19 87 MET A N 1
ATOM 687 C CA . MET A 1 87 ? 27.034 -11.348 2.333 1.00 42.19 87 MET A CA 1
ATOM 688 C C . MET A 1 87 ? 28.327 -12.161 2.364 1.00 42.19 87 MET A C 1
ATOM 690 O O . MET A 1 87 ? 28.973 -12.352 1.333 1.00 42.19 87 MET A O 1
ATOM 694 N N . LYS A 1 88 ? 28.732 -12.614 3.553 1.00 47.19 88 LYS A N 1
ATOM 695 C CA . LYS A 1 88 ? 29.644 -13.737 3.661 1.00 47.19 88 LYS A CA 1
ATOM 696 C C . LYS A 1 88 ? 28.876 -14.902 3.060 1.00 47.19 88 LYS A C 1
ATOM 698 O O . LYS A 1 88 ? 27.930 -15.410 3.655 1.00 47.19 88 LYS A O 1
ATOM 703 N N . PHE A 1 89 ? 29.232 -15.250 1.830 1.00 49.47 89 PHE A N 1
ATOM 704 C CA . PHE A 1 89 ? 28.993 -16.584 1.313 1.00 49.47 89 PHE A CA 1
ATOM 705 C C . PHE A 1 89 ? 29.711 -17.529 2.273 1.00 49.47 89 PHE A C 1
ATOM 707 O O . PHE A 1 89 ? 30.917 -17.712 2.165 1.00 49.47 89 PHE A O 1
ATOM 714 N N . GLU A 1 90 ? 28.992 -18.059 3.256 1.00 47.19 90 GLU A N 1
ATOM 715 C CA . GLU A 1 90 ? 29.435 -19.236 3.991 1.00 47.19 90 GLU A CA 1
ATOM 716 C C . GLU A 1 90 ? 29.327 -20.408 3.003 1.00 47.19 90 GLU A C 1
ATOM 718 O O . GLU A 1 90 ? 28.215 -20.752 2.578 1.00 47.19 90 GLU A O 1
ATOM 723 N N . PRO A 1 91 ? 30.447 -20.988 2.539 1.00 54.84 91 PRO A N 1
ATOM 724 C CA . PRO A 1 91 ? 30.383 -22.142 1.670 1.00 54.84 91 PRO A CA 1
ATOM 725 C C . PRO A 1 91 ? 29.984 -23.355 2.515 1.00 54.84 91 PRO A C 1
ATOM 727 O O . PRO A 1 91 ? 30.707 -23.762 3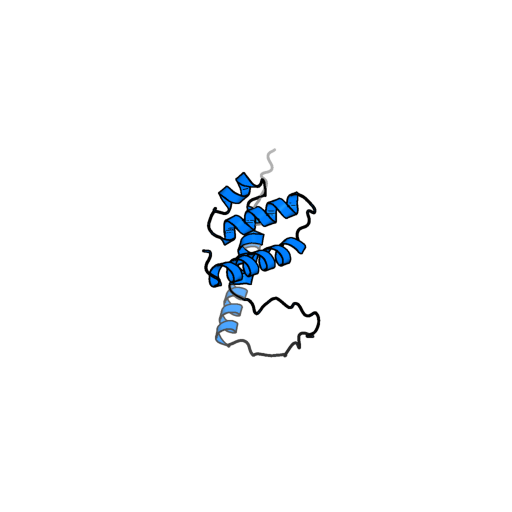.417 1.00 54.84 91 PRO A O 1
ATOM 730 N N . GLY A 1 92 ? 28.855 -23.974 2.174 1.00 54.44 92 GLY A N 1
ATOM 731 C CA . GLY A 1 92 ? 28.636 -25.387 2.480 1.00 54.44 92 GLY A CA 1
ATOM 732 C C . GLY A 1 92 ? 27.810 -25.704 3.722 1.00 54.44 92 GLY A C 1
ATOM 733 O O . GLY A 1 92 ? 28.258 -26.461 4.577 1.00 54.44 92 GLY A O 1
ATOM 734 N N . ALA A 1 93 ? 26.544 -25.285 3.752 1.00 54.88 93 ALA A N 1
ATOM 735 C CA . ALA A 1 93 ? 25.553 -26.158 4.374 1.00 54.88 93 ALA A CA 1
ATOM 736 C C . ALA A 1 93 ? 25.352 -27.364 3.431 1.00 54.88 93 ALA A C 1
ATOM 738 O O . ALA A 1 93 ? 24.904 -27.158 2.296 1.00 54.88 93 ALA A O 1
ATOM 739 N N . PRO A 1 94 ? 25.724 -28.601 3.816 1.00 55.09 94 PRO A N 1
ATOM 740 C CA . PRO A 1 94 ? 25.465 -29.763 2.979 1.00 55.09 94 PRO A CA 1
ATOM 741 C C . PRO A 1 94 ? 23.956 -29.878 2.759 1.00 55.09 94 PRO A C 1
ATOM 743 O O . PRO A 1 94 ? 23.178 -29.884 3.715 1.00 55.09 94 PRO A O 1
ATOM 746 N N . LEU A 1 95 ? 23.540 -29.940 1.490 1.00 53.69 95 LEU A N 1
ATOM 747 C CA . LEU A 1 95 ? 22.156 -30.243 1.138 1.00 53.69 95 LEU A CA 1
ATOM 748 C C . LEU A 1 95 ? 21.757 -31.541 1.845 1.00 53.69 95 LEU A C 1
ATOM 750 O O . LEU A 1 95 ? 22.483 -32.537 1.762 1.00 53.69 95 LEU A O 1
ATOM 754 N N . ASN A 1 96 ? 20.605 -31.537 2.520 1.00 58.28 96 ASN A N 1
ATOM 755 C CA . ASN A 1 96 ? 20.075 -32.748 3.130 1.00 58.28 96 ASN A CA 1
ATOM 756 C C . ASN A 1 96 ? 20.029 -33.865 2.070 1.00 58.28 96 ASN A C 1
ATOM 758 O O . ASN A 1 96 ? 19.528 -33.646 0.964 1.00 58.28 96 ASN A O 1
ATOM 762 N N . PRO A 1 97 ? 20.494 -35.085 2.383 1.00 57.34 97 PRO A N 1
ATOM 763 C CA . PRO A 1 97 ? 20.565 -36.179 1.411 1.00 57.34 97 PRO A CA 1
ATOM 764 C C . PRO A 1 97 ? 19.190 -36.573 0.841 1.00 57.34 97 PRO A C 1
ATOM 766 O O . PRO A 1 97 ? 19.108 -37.166 -0.237 1.00 57.34 97 PRO A O 1
ATOM 769 N N . LEU A 1 98 ? 18.102 -36.224 1.536 1.00 58.19 98 LEU A N 1
ATOM 770 C CA . LEU A 1 98 ? 16.731 -36.395 1.055 1.00 58.19 98 LEU A CA 1
ATOM 771 C C . LEU A 1 98 ? 16.377 -35.414 -0.080 1.00 58.19 98 LEU A C 1
ATOM 773 O O . LEU A 1 98 ? 15.697 -35.805 -1.032 1.00 58.19 98 LEU A O 1
ATOM 777 N N . ASP A 1 99 ? 16.882 -34.180 -0.022 1.00 58.66 99 ASP A N 1
ATOM 778 C CA . ASP A 1 99 ? 16.692 -33.165 -1.064 1.00 58.66 99 ASP A CA 1
ATOM 779 C C . ASP A 1 99 ? 17.504 -33.503 -2.317 1.00 58.66 99 ASP A C 1
ATOM 781 O O . ASP A 1 99 ? 16.992 -33.402 -3.432 1.00 58.66 99 ASP A O 1
ATOM 785 N N . THR A 1 100 ? 18.719 -34.035 -2.155 1.00 61.94 100 THR A N 1
ATOM 786 C CA . THR A 1 100 ? 19.566 -34.472 -3.278 1.00 61.94 100 THR A CA 1
ATOM 787 C C . THR A 1 100 ? 18.892 -35.560 -4.121 1.00 61.94 100 THR A C 1
ATOM 789 O O . THR A 1 100 ? 18.918 -35.496 -5.351 1.00 61.94 100 THR A O 1
ATOM 792 N N . LYS A 1 101 ? 18.214 -36.529 -3.486 1.00 65.94 101 LYS A N 1
ATOM 793 C CA . LYS A 1 101 ? 17.474 -37.588 -4.201 1.00 65.94 101 LYS A CA 1
ATOM 794 C C . LYS A 1 101 ? 16.264 -37.045 -4.965 1.00 65.94 101 LYS A C 1
ATOM 796 O O . LYS A 1 101 ? 16.011 -37.475 -6.088 1.00 65.94 101 LYS A O 1
ATOM 801 N N . ARG A 1 102 ? 15.531 -36.089 -4.384 1.00 63.72 102 ARG A N 1
ATOM 802 C CA . ARG A 1 102 ? 14.386 -35.442 -5.048 1.00 63.72 102 ARG A CA 1
ATOM 803 C C . ARG A 1 102 ? 14.823 -34.607 -6.249 1.00 63.72 102 ARG A C 1
ATOM 805 O O . ARG A 1 102 ? 14.213 -34.712 -7.309 1.00 63.72 102 ARG A O 1
ATOM 812 N N . ILE A 1 103 ? 15.899 -33.834 -6.104 1.00 70.25 103 ILE A N 1
ATOM 813 C CA . ILE A 1 103 ? 16.469 -33.022 -7.189 1.00 70.25 103 ILE A CA 1
ATOM 814 C C . ILE A 1 103 ? 16.936 -33.917 -8.344 1.00 70.25 103 ILE A C 1
ATOM 816 O O . ILE A 1 103 ? 16.678 -33.600 -9.506 1.00 70.25 103 ILE A O 1
ATOM 820 N N . GLN A 1 104 ? 17.558 -35.059 -8.038 1.00 70.50 104 GLN A N 1
ATOM 821 C CA . GLN A 1 104 ? 17.993 -36.015 -9.054 1.00 70.50 104 GLN A CA 1
ATOM 822 C C . GLN A 1 104 ? 16.801 -36.632 -9.808 1.00 70.50 104 GLN A C 1
ATOM 824 O O . GLN A 1 104 ? 16.777 -36.598 -11.034 1.00 70.50 104 GLN A O 1
ATOM 829 N N . ALA A 1 105 ? 15.757 -37.075 -9.099 1.00 69.56 105 ALA A N 1
ATOM 830 C CA . ALA A 1 105 ? 14.551 -37.624 -9.728 1.00 69.56 105 ALA A CA 1
ATOM 831 C C . ALA A 1 105 ? 13.834 -36.613 -10.651 1.00 69.56 105 ALA A C 1
ATOM 833 O O . ALA A 1 105 ? 13.322 -36.983 -11.712 1.00 69.56 105 ALA A O 1
ATOM 834 N N . ILE A 1 106 ? 13.818 -35.328 -10.276 1.00 71.50 106 ILE A N 1
ATOM 835 C CA . ILE A 1 106 ? 13.269 -34.252 -11.116 1.00 71.50 106 ILE A CA 1
ATOM 836 C C . ILE A 1 106 ? 14.126 -34.059 -12.372 1.00 71.50 106 ILE A C 1
ATOM 838 O O . ILE A 1 106 ? 13.582 -33.975 -13.473 1.00 71.50 106 ILE A O 1
ATOM 842 N N . ARG A 1 107 ? 15.458 -34.034 -12.231 1.00 72.25 107 ARG A N 1
ATOM 843 C CA . ARG A 1 107 ? 16.393 -33.910 -13.361 1.00 72.25 107 ARG A CA 1
ATOM 844 C C . ARG A 1 107 ? 16.214 -35.048 -14.370 1.00 72.25 107 ARG A C 1
ATOM 846 O O . ARG A 1 107 ? 16.111 -34.777 -15.564 1.00 72.25 107 ARG A O 1
ATOM 853 N N . ASP A 1 108 ? 16.118 -36.290 -13.903 1.00 73.38 108 ASP A N 1
ATOM 854 C CA . ASP A 1 108 ? 15.925 -37.456 -14.774 1.00 73.38 108 ASP A CA 1
ATOM 855 C C . ASP A 1 108 ? 14.551 -37.442 -15.470 1.00 73.38 108 ASP A C 1
ATOM 857 O O . ASP A 1 108 ? 14.437 -37.777 -16.652 1.00 73.38 108 ASP A O 1
ATOM 861 N N . SER A 1 109 ? 13.510 -36.959 -14.782 1.00 68.31 109 SER A N 1
ATOM 862 C CA . SER A 1 109 ? 12.174 -36.793 -15.373 1.00 68.31 109 SER A CA 1
ATOM 863 C C . SER A 1 109 ? 12.163 -35.751 -16.498 1.00 68.31 109 SER A C 1
ATOM 865 O O . SER A 1 109 ? 11.551 -35.979 -17.541 1.00 68.31 109 SER A O 1
ATOM 867 N N . ILE A 1 110 ? 12.874 -34.631 -16.328 1.00 69.06 110 ILE A N 1
ATOM 868 C CA . ILE A 1 110 ? 12.983 -33.576 -17.348 1.00 69.06 110 ILE A CA 1
ATOM 869 C C . ILE A 1 110 ? 13.744 -34.082 -18.579 1.00 69.06 110 ILE A C 1
ATOM 871 O O . ILE A 1 110 ? 13.278 -33.883 -19.701 1.00 69.06 110 ILE A O 1
ATOM 875 N N . SER A 1 111 ? 14.863 -34.789 -18.390 1.00 64.81 111 SER A N 1
ATOM 876 C CA . SER A 1 111 ? 15.634 -35.372 -19.499 1.00 64.81 111 SER A CA 1
ATOM 877 C C . SER A 1 111 ? 14.797 -36.341 -20.346 1.00 64.81 111 SER A C 1
ATOM 879 O O . SER A 1 111 ? 14.887 -36.329 -21.574 1.00 64.81 111 SER A O 1
ATOM 881 N N . ASN A 1 112 ? 13.922 -37.133 -19.718 1.00 64.12 112 ASN A N 1
ATOM 882 C CA . ASN A 1 112 ? 13.010 -38.030 -20.433 1.00 64.12 112 ASN A CA 1
ATOM 883 C C . ASN A 1 112 ? 11.928 -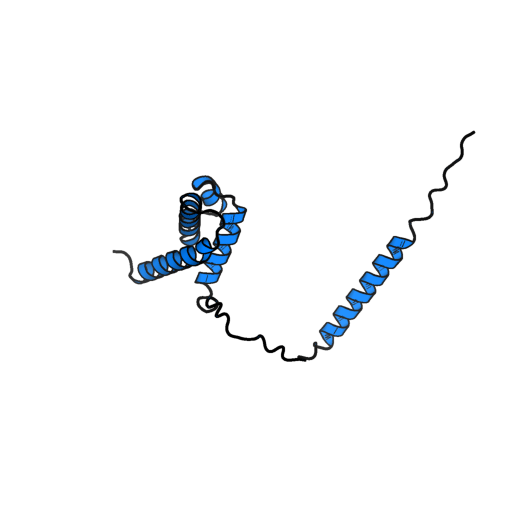37.291 -21.236 1.00 64.12 112 ASN A C 1
ATOM 885 O O . ASN A 1 112 ? 11.565 -37.741 -22.324 1.00 64.12 112 ASN A O 1
ATOM 889 N N . ILE A 1 113 ? 11.416 -36.166 -20.732 1.00 62.16 113 ILE A N 1
ATOM 890 C CA . ILE A 1 113 ? 10.426 -35.349 -21.453 1.00 62.16 113 ILE A CA 1
ATOM 891 C C . ILE A 1 113 ? 11.075 -34.700 -22.679 1.00 62.16 113 ILE A C 1
ATOM 893 O O . ILE A 1 113 ? 10.529 -34.780 -23.776 1.00 62.16 113 ILE A O 1
ATOM 897 N N . VAL A 1 114 ? 12.265 -34.117 -22.518 1.00 60.78 114 VAL A N 1
ATOM 898 C CA . VAL A 1 114 ? 12.985 -33.449 -23.614 1.00 60.78 114 VAL A CA 1
ATOM 899 C C . VAL A 1 114 ? 13.370 -34.440 -24.720 1.00 60.78 114 VAL A C 1
ATOM 901 O O . VAL A 1 114 ? 13.210 -34.128 -25.898 1.00 60.78 114 VAL A O 1
ATOM 904 N N . ASN A 1 115 ? 13.790 -35.660 -24.368 1.00 57.41 115 ASN A N 1
ATOM 905 C CA . ASN A 1 115 ? 14.130 -36.682 -25.362 1.00 57.41 115 ASN A CA 1
ATOM 906 C C . ASN A 1 115 ? 12.911 -37.257 -26.103 1.00 57.41 115 ASN A C 1
ATOM 908 O O . ASN A 1 115 ? 13.046 -37.652 -27.260 1.00 57.41 115 ASN A O 1
ATOM 912 N N . ARG A 1 116 ? 11.716 -37.280 -25.492 1.00 53.62 116 ARG A N 1
ATOM 913 C CA . ARG A 1 116 ? 10.485 -37.711 -26.185 1.00 53.62 116 ARG A CA 1
ATOM 914 C C . ARG A 1 116 ? 9.992 -36.684 -27.202 1.00 53.62 116 ARG A C 1
ATOM 916 O O . ARG A 1 116 ? 9.497 -37.072 -28.254 1.00 53.62 116 ARG A O 1
ATOM 923 N N . SER A 1 117 ? 10.179 -35.395 -26.934 1.00 52.66 117 SER A N 1
ATOM 924 C CA . SER A 1 117 ? 9.715 -34.321 -27.821 1.00 52.66 117 SER A CA 1
ATOM 925 C C . SER A 1 117 ? 10.525 -34.175 -29.117 1.00 52.66 117 SER A C 1
ATOM 927 O O . SER A 1 117 ? 10.043 -33.555 -30.059 1.00 52.66 117 SER A O 1
ATOM 929 N N . ASN A 1 118 ? 11.725 -34.762 -29.206 1.00 51.06 118 ASN A N 1
ATOM 930 C CA . ASN A 1 118 ? 12.578 -34.682 -30.401 1.00 51.06 118 ASN A CA 1
ATOM 931 C C . ASN A 1 118 ? 12.379 -35.830 -31.413 1.00 51.06 118 ASN A C 1
ATOM 933 O O . ASN A 1 118 ? 13.031 -35.820 -32.455 1.00 51.06 118 ASN A O 1
ATOM 937 N N . TYR A 1 119 ? 11.487 -36.798 -31.156 1.00 46.44 119 TYR A N 1
ATOM 938 C CA . TYR A 1 119 ? 11.250 -37.942 -32.060 1.00 46.44 119 TYR A CA 1
ATOM 939 C C . TYR A 1 119 ? 9.927 -37.890 -32.850 1.00 46.44 119 TYR A C 1
ATOM 941 O O . TYR A 1 119 ? 9.713 -38.729 -33.722 1.00 46.44 119 TYR A O 1
ATOM 949 N N . GLU A 1 120 ? 9.068 -36.886 -32.635 1.00 47.94 120 GLU A N 1
ATOM 950 C CA . GLU A 1 120 ? 7.821 -36.687 -33.409 1.00 47.94 120 GLU A CA 1
ATOM 951 C C . GLU A 1 120 ? 7.955 -35.652 -34.550 1.00 47.94 120 GLU A C 1
ATOM 953 O O . GLU A 1 120 ? 6.970 -35.098 -35.033 1.00 47.94 120 GLU A O 1
ATOM 958 N N . GLY A 1 121 ? 9.183 -35.378 -35.009 1.00 47.09 121 GLY A N 1
ATOM 959 C CA . GLY A 1 121 ? 9.470 -34.384 -36.055 1.00 47.09 121 GLY A CA 1
ATOM 960 C C . GLY A 1 121 ? 9.650 -34.911 -37.489 1.00 47.09 121 GLY A C 1
ATOM 961 O O . GLY A 1 121 ? 9.651 -34.106 -38.415 1.00 47.09 121 GLY A O 1
ATOM 962 N N . SER A 1 122 ? 9.778 -36.225 -37.716 1.00 46.12 122 SER A N 1
ATOM 963 C CA . SER A 1 122 ? 10.189 -36.785 -39.028 1.00 46.12 122 SER A CA 1
ATOM 964 C C . SER A 1 122 ? 9.126 -37.640 -39.731 1.00 46.12 122 SER A C 1
ATOM 966 O O . SER A 1 122 ? 9.440 -38.676 -40.313 1.00 46.12 122 SER A O 1
ATOM 968 N N . ARG A 1 123 ? 7.851 -37.228 -39.713 1.00 48.50 123 ARG A N 1
ATOM 969 C CA . ARG A 1 123 ? 6.796 -37.901 -40.499 1.00 48.50 123 ARG A CA 1
ATOM 970 C C . ARG A 1 123 ? 5.797 -36.920 -41.117 1.00 48.50 123 ARG A C 1
ATOM 972 O O . ARG A 1 123 ? 4.607 -36.928 -40.825 1.00 48.50 123 ARG A O 1
ATOM 979 N N . ARG A 1 124 ? 6.287 -36.056 -42.004 1.00 48.50 124 ARG A N 1
ATOM 980 C CA . ARG A 1 124 ? 5.458 -35.428 -43.044 1.00 48.50 124 ARG A CA 1
ATOM 981 C C . ARG A 1 124 ? 6.024 -35.806 -44.405 1.00 48.50 124 ARG A C 1
ATOM 983 O O . ARG A 1 124 ? 6.736 -35.034 -45.037 1.00 48.50 124 ARG A O 1
ATOM 990 N N . GLU A 1 125 ? 5.718 -37.032 -44.818 1.00 53.91 125 GLU A N 1
ATOM 991 C CA . GLU A 1 125 ? 5.765 -37.424 -46.223 1.00 53.91 125 GLU A CA 1
ATOM 992 C C . GLU A 1 125 ? 4.769 -36.534 -46.982 1.00 53.91 125 GLU A C 1
ATOM 994 O O . GLU A 1 125 ? 3.573 -36.533 -46.689 1.00 53.91 125 GLU A O 1
ATOM 999 N N . GLN A 1 126 ? 5.267 -35.706 -47.899 1.00 53.69 126 GLN A N 1
ATOM 1000 C CA . GLN A 1 126 ? 4.422 -34.967 -48.832 1.00 53.69 126 GLN A CA 1
ATOM 1001 C C . GLN A 1 126 ? 3.962 -35.925 -49.938 1.00 53.69 126 GLN A C 1
ATOM 1003 O O . GLN A 1 126 ? 4.822 -36.508 -50.603 1.00 53.69 126 GLN A O 1
ATOM 1008 N N . PRO A 1 127 ? 2.655 -36.074 -50.215 1.00 52.50 127 PRO A N 1
ATOM 1009 C CA . PRO A 1 127 ? 2.235 -36.694 -51.459 1.00 52.50 127 PRO A CA 1
ATOM 1010 C C . PRO A 1 127 ? 2.514 -35.716 -52.609 1.00 52.50 127 PRO A C 1
ATOM 1012 O O . PRO A 1 127 ? 1.904 -34.650 -52.700 1.00 52.50 127 PRO A O 1
ATOM 1015 N N . ARG A 1 128 ? 3.449 -36.083 -53.494 1.00 49.97 128 ARG A N 1
ATOM 1016 C CA . ARG A 1 128 ? 3.519 -35.520 -54.847 1.00 49.97 128 ARG A CA 1
ATOM 1017 C C . ARG A 1 128 ? 2.248 -35.933 -55.584 1.00 49.97 128 ARG A C 1
ATOM 1019 O O . ARG A 1 128 ? 2.048 -37.120 -55.827 1.00 49.97 128 ARG A O 1
ATOM 1026 N N . LEU A 1 129 ? 1.415 -34.962 -55.934 1.00 48.69 129 LEU A N 1
ATOM 1027 C CA . LEU A 1 129 ? 0.358 -35.135 -56.924 1.00 48.69 129 LEU A CA 1
ATOM 1028 C C . LEU A 1 129 ? 0.821 -34.520 -58.250 1.00 48.69 129 LEU A C 1
ATOM 1030 O O . LEU A 1 129 ? 1.466 -33.471 -58.251 1.00 48.69 129 LEU A O 1
ATOM 1034 N N . HIS A 1 130 ? 0.552 -35.295 -59.302 1.00 47.00 130 HIS A N 1
ATOM 1035 C CA . HIS A 1 130 ? 0.895 -35.138 -60.718 1.00 47.00 130 HIS A CA 1
ATOM 1036 C C . HIS A 1 130 ? 0.530 -33.779 -61.319 1.00 47.00 130 HIS A C 1
ATOM 1038 O O . HIS A 1 130 ? -0.550 -33.255 -60.966 1.00 47.00 130 HIS A O 1
#

pLDDT: mean 71.47, std 16.82, range [41.22, 92.69]

Organism: NCBI:txid358040

Foldseek 3Di:
DDDPVVVVVLVLLLVLLVLLLVPPPDDDLLSVLLSVLLSCVVVVVDDLVVSCVVSVHDSVSNVVSNVSSVVCSVCVPPPPPPVDDPPPPPPDPDDDVVVVVVVVVVVVVVVVVVVVVVPVPPDDDDDDDD

Sequence (130 aa):
PVDPLDTQKIQSIRDAINSITMSYKHEGQKREQLKRALYAFCIGKMNIYAASKKFNIPESAVRSYGIRTRLYLESPTVGTRSSDNPMKFEPGAPLNPLDTKRIQAIRDSISNIVNRSNYEGSRREQPRLH